Protein AF-A0A948JT65-F1 (afdb_monomer)

Nearest PDB structures (foldseek):
  2dzp-assembly2_B  TM=8.578E-01  e=2.424E-14  Pyrococcus furiosus
  2dzx-assembly2_B  TM=8.591E-01  e=2.741E-14  Pyrococcus furiosus
  1geq-assembly2_B  TM=8.529E-01  e=3.100E-14  Pyrococcus furiosus
  2dzw-assembly2_B  TM=8.634E-01  e=7.330E-14  Pyrococcus furiosus
  2e09-assembly2_B  TM=8.511E-01  e=9.968E-14  Pyrococcus furiosus

Solvent-accessible surface area (backbone atoms only — not comparable to full-atom values): 9269 Å² total; per-residue (Å²): 131,89,38,71,45,82,44,58,46,68,61,39,57,76,60,31,63,64,58,40,35,47,51,37,39,76,71,60,40,42,30,41,29,46,81,71,61,53,75,87,54,39,75,74,45,44,62,46,27,52,75,46,65,27,24,35,29,46,79,47,40,76,86,52,49,71,70,53,44,39,54,47,43,74,61,39,35,85,35,36,39,33,51,38,84,51,72,66,86,93,67,59,70,69,62,48,44,54,50,46,24,52,38,44,60,58,46,52,79,49,40,89,59,46,41,26,39,23,54,64,42,74,48,46,68,52,46,35,47,45,42,75,37,67,32,74,41,72,44,67,56,72,55,50,59,69,35,61,89,43,63,67,56,38,50,51,53,50,51,52,42,53,52,44,44,62,78,75,110

Radius of gyration: 16.58 Å; Cα contacts (8 Å, |Δi|>4): 252; chains: 1; bounding box: 40×29×36 Å

Secondary structure (DSSP, 8-state):
---EEEE-HHHHHHH-HHHHHHHHHHTT--EEEETT--HHHHHHHHHHHHHTT-EEEEEE-TTS-HHHHHHHHHH--S-EEEE--TTSTT--HHHHHHHHHHHHHHHHTT--S-EEEESS--SHHHHHHHHHTT-SEEE--HHHHHHTT-HHHHHHHHHHHHHHHHTT-

Structure (mmCIF, N/CA/C/O backbone):
data_AF-A0A948JT65-F1
#
_entry.id   AF-A0A948JT65-F1
#
loop_
_atom_site.group_PDB
_atom_site.id
_atom_site.type_symbol
_atom_site.label_atom_id
_atom_site.label_alt_id
_atom_site.label_comp_id
_atom_site.label_asym_id
_atom_site.label_entity_id
_atom_site.label_seq_id
_atom_site.pdbx_PDB_ins_code
_atom_site.Cartn_x
_atom_site.Cartn_y
_atom_site.Cartn_z
_atom_site.occupancy
_atom_site.B_iso_or_equiv
_atom_site.auth_seq_id
_atom_site.auth_comp_id
_atom_site.auth_asym_id
_atom_site.auth_atom_id
_atom_site.pdbx_PDB_model_num
ATOM 1 N N . ILE A 1 1 ? -0.430 -14.159 -8.088 1.00 89.56 1 ILE A N 1
ATOM 2 C CA . ILE A 1 1 ? 0.181 -12.980 -7.430 1.00 89.56 1 ILE A CA 1
ATOM 3 C C . ILE A 1 1 ? -0.866 -11.876 -7.445 1.00 89.56 1 ILE A C 1
ATOM 5 O O . ILE A 1 1 ? -1.385 -11.628 -8.529 1.00 89.56 1 ILE A O 1
ATOM 9 N N . PRO A 1 2 ? -1.235 -11.289 -6.295 1.00 94.44 2 PRO A N 1
ATOM 10 C CA . PRO A 1 2 ? -2.137 -10.140 -6.263 1.00 94.44 2 PRO A CA 1
ATOM 11 C C . PRO A 1 2 ? -1.541 -8.928 -6.993 1.00 94.44 2 PRO A C 1
ATOM 13 O O . PRO A 1 2 ? -0.343 -8.675 -6.879 1.00 94.44 2 PRO A O 1
ATOM 16 N N . ILE A 1 3 ? -2.365 -8.177 -7.721 1.00 97.12 3 ILE A N 1
ATOM 17 C CA . ILE A 1 3 ? -1.963 -6.971 -8.455 1.00 97.12 3 ILE A CA 1
ATOM 18 C C . ILE A 1 3 ? -2.602 -5.749 -7.794 1.00 97.12 3 ILE A C 1
ATOM 20 O O . ILE A 1 3 ? -3.827 -5.647 -7.720 1.00 97.12 3 ILE A O 1
ATOM 24 N N . GLY A 1 4 ? -1.772 -4.816 -7.331 1.00 97.38 4 GLY A N 1
ATOM 25 C CA . GLY A 1 4 ? -2.206 -3.528 -6.790 1.00 97.38 4 GLY A CA 1
ATOM 26 C C . GLY A 1 4 ? -1.849 -2.374 -7.724 1.00 97.38 4 GLY A C 1
ATOM 27 O O . GLY A 1 4 ? -0.795 -2.398 -8.360 1.00 97.38 4 GLY A O 1
ATOM 28 N N . LEU A 1 5 ? -2.707 -1.356 -7.794 1.00 97.69 5 LEU A N 1
ATOM 29 C CA . LEU A 1 5 ? -2.417 -0.102 -8.493 1.00 97.69 5 LEU A CA 1
ATOM 30 C C . LEU A 1 5 ? -2.125 1.022 -7.500 1.00 97.69 5 LEU A C 1
ATOM 32 O O . LEU A 1 5 ? -2.865 1.212 -6.540 1.00 97.69 5 LEU A O 1
ATOM 36 N N . LEU A 1 6 ? -1.084 1.802 -7.783 1.00 96.69 6 LEU A N 1
ATOM 37 C CA . LEU A 1 6 ? -0.822 3.095 -7.156 1.00 96.69 6 LEU A CA 1
ATOM 38 C C . LEU A 1 6 ? -1.088 4.184 -8.198 1.00 96.69 6 LEU A C 1
ATOM 40 O O . LEU A 1 6 ? -0.432 4.204 -9.239 1.00 96.69 6 LEU A O 1
ATOM 44 N N . ILE A 1 7 ? -2.060 5.060 -7.944 1.00 97.25 7 ILE A N 1
ATOM 45 C CA . ILE A 1 7 ? -2.532 6.050 -8.923 1.00 97.25 7 ILE A CA 1
ATOM 46 C C . ILE A 1 7 ? -2.901 7.383 -8.259 1.00 97.25 7 ILE A C 1
ATOM 48 O O . ILE A 1 7 ? -3.081 7.452 -7.046 1.00 97.25 7 ILE A O 1
ATOM 52 N N . TYR A 1 8 ? -3.020 8.442 -9.059 1.00 97.12 8 TYR A N 1
ATOM 53 C CA . TYR A 1 8 ? -3.562 9.737 -8.643 1.00 97.12 8 TYR A CA 1
ATOM 54 C C . TYR A 1 8 ? -5.071 9.834 -8.904 1.00 97.12 8 TYR A C 1
ATOM 56 O O . TYR A 1 8 ? -5.597 9.252 -9.860 1.00 97.12 8 TYR A O 1
ATOM 64 N N . PHE A 1 9 ? -5.776 10.587 -8.062 1.00 96.56 9 PHE A N 1
ATOM 65 C CA . PHE A 1 9 ? -7.233 10.656 -8.056 1.00 96.56 9 PHE A CA 1
ATOM 66 C C . PHE A 1 9 ? -7.795 11.298 -9.325 1.00 96.56 9 PHE A C 1
ATOM 68 O O . PHE A 1 9 ? -8.845 10.887 -9.818 1.00 96.56 9 PHE A O 1
ATOM 75 N N . ASN A 1 10 ? -7.074 12.257 -9.909 1.00 96.06 10 ASN A N 1
ATOM 76 C CA . ASN A 1 10 ? -7.472 12.913 -11.154 1.00 96.06 10 ASN A CA 1
ATOM 77 C C . ASN A 1 10 ? -7.716 11.918 -12.308 1.00 96.06 10 ASN A C 1
ATOM 79 O O . ASN A 1 10 ? -8.676 12.084 -13.058 1.00 96.06 10 ASN A O 1
ATOM 83 N N . LEU A 1 11 ? -6.908 10.858 -12.421 1.00 96.81 11 LEU A N 1
ATOM 84 C CA . LEU A 1 11 ? -7.063 9.818 -13.443 1.00 96.81 11 LEU A CA 1
ATOM 85 C C . LEU A 1 11 ? -8.312 8.966 -13.196 1.00 96.81 11 LEU A C 1
ATOM 87 O O . LEU A 1 11 ? -9.023 8.611 -14.138 1.00 96.81 11 LEU A O 1
ATOM 91 N N . VAL A 1 12 ? -8.614 8.686 -11.927 1.00 97.25 12 VAL A N 1
ATOM 92 C CA . VAL A 1 12 ? -9.837 7.980 -11.522 1.00 97.25 12 VAL A CA 1
ATOM 93 C C . VAL A 1 12 ? -11.071 8.823 -11.852 1.00 97.25 12 VAL A C 1
ATOM 95 O O . VAL A 1 12 ? -12.027 8.316 -12.438 1.00 97.25 12 VAL A O 1
ATOM 98 N N . LEU A 1 13 ? -11.036 10.124 -11.548 1.00 95.69 13 LEU A N 1
ATOM 99 C CA . LEU A 1 13 ? -12.120 11.059 -11.857 1.00 95.69 13 LEU A CA 1
ATOM 100 C C . LEU A 1 13 ? -12.341 11.216 -13.362 1.00 95.69 13 LEU A C 1
ATOM 102 O O . LEU A 1 13 ? -13.476 11.120 -13.820 1.00 95.69 13 LEU A O 1
ATOM 106 N N . GLN A 1 14 ? -11.270 11.396 -14.140 1.00 97.38 14 GLN A N 1
ATOM 107 C CA . GLN A 1 14 ? -11.351 11.529 -15.596 1.00 97.38 14 GLN A CA 1
ATOM 108 C C . GLN A 1 14 ? -11.962 10.283 -16.251 1.00 97.38 14 GLN A C 1
ATOM 110 O O . GLN A 1 14 ? -12.674 10.387 -17.250 1.00 97.38 14 GLN A O 1
ATOM 115 N N . ARG A 1 15 ? -11.701 9.095 -15.691 1.00 96.50 15 ARG A N 1
ATOM 116 C CA . ARG A 1 15 ? -12.297 7.839 -16.159 1.00 96.50 15 ARG A CA 1
ATOM 117 C C . ARG A 1 15 ? -13.740 7.644 -15.676 1.00 96.50 15 ARG A C 1
ATOM 119 O O . ARG A 1 15 ? -14.512 6.953 -16.344 1.00 96.50 15 ARG A O 1
ATOM 126 N N . GLY A 1 16 ? -14.090 8.264 -14.551 1.00 97.81 16 GLY A N 1
ATOM 127 C CA . GLY A 1 16 ? -15.316 8.054 -13.789 1.00 97.81 16 GLY A CA 1
ATOM 128 C C . GLY A 1 16 ? -15.154 6.908 -12.786 1.00 97.81 16 GLY A C 1
ATOM 129 O O . GLY A 1 16 ? -14.776 5.804 -13.172 1.00 97.81 16 GLY A O 1
ATOM 130 N N . ILE A 1 17 ? -15.482 7.154 -11.511 1.00 97.69 17 ILE A N 1
ATOM 131 C CA . ILE A 1 17 ? -15.176 6.253 -10.380 1.00 97.69 17 ILE A CA 1
ATOM 132 C C . ILE A 1 17 ? -15.718 4.828 -10.603 1.00 97.69 17 ILE A C 1
ATOM 134 O O . ILE A 1 17 ? -14.954 3.870 -10.532 1.00 97.69 17 ILE A O 1
ATOM 138 N N . ASP A 1 18 ? -17.010 4.661 -10.922 1.00 98.38 18 ASP A N 1
ATOM 139 C CA . ASP A 1 18 ? -17.605 3.325 -11.136 1.00 98.38 18 ASP A CA 1
ATOM 140 C C . ASP A 1 18 ? -16.960 2.603 -12.329 1.00 98.38 18 ASP A C 1
ATOM 142 O O . ASP A 1 18 ? -16.518 1.459 -12.208 1.00 98.38 18 ASP A O 1
ATOM 146 N N . LYS A 1 19 ? -16.812 3.304 -13.461 1.0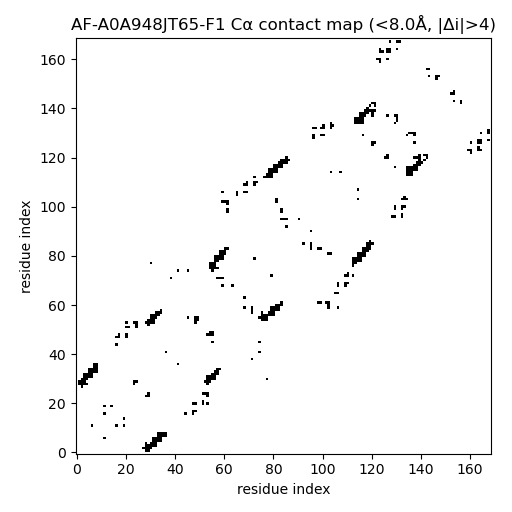0 98.56 19 LYS A N 1
ATOM 147 C CA . LYS A 1 19 ? -16.187 2.747 -14.666 1.00 98.56 19 LYS A CA 1
ATOM 148 C C . LYS A 1 19 ? -14.745 2.310 -14.403 1.00 98.56 19 LYS A C 1
ATOM 150 O O . LYS A 1 19 ? -14.375 1.218 -14.816 1.00 98.56 19 LYS A O 1
ATOM 155 N N . PHE A 1 20 ? -13.963 3.129 -13.703 1.00 98.56 20 PHE A N 1
ATOM 156 C CA . PHE A 1 20 ? -12.585 2.818 -13.339 1.00 98.56 20 PHE A CA 1
ATOM 157 C C . PHE A 1 20 ? -12.489 1.520 -12.528 1.00 98.56 20 PHE A C 1
ATOM 159 O O . PHE A 1 20 ? -11.723 0.629 -12.891 1.00 98.56 20 PHE A O 1
ATOM 166 N N . TYR A 1 21 ? -13.280 1.379 -11.460 1.00 98.56 21 TYR A N 1
ATOM 167 C CA . TYR A 1 21 ? -13.213 0.187 -10.610 1.00 98.56 21 TYR A CA 1
ATOM 168 C C . TYR A 1 21 ? -13.762 -1.070 -11.290 1.00 98.56 21 TYR A C 1
ATOM 170 O O . TYR A 1 21 ? -13.217 -2.153 -11.075 1.00 98.56 21 TYR A O 1
ATOM 178 N N . ARG A 1 22 ? -14.773 -0.936 -12.159 1.00 98.69 22 ARG A N 1
ATOM 179 C CA . ARG A 1 22 ? -15.233 -2.042 -13.006 1.00 98.69 22 ARG A CA 1
ATOM 180 C C . ARG A 1 22 ? -14.115 -2.540 -13.924 1.00 98.69 22 ARG A C 1
ATOM 182 O O . ARG A 1 22 ? -13.833 -3.732 -13.950 1.00 98.69 22 ARG A O 1
ATOM 189 N N . GLU A 1 23 ? -13.445 -1.628 -14.626 1.00 98.50 23 GLU A N 1
ATOM 190 C CA . GLU A 1 23 ? -12.337 -1.968 -15.529 1.00 98.50 23 GLU A CA 1
ATOM 191 C C . GLU A 1 23 ? -11.137 -2.553 -14.769 1.00 98.50 23 GLU A C 1
ATOM 193 O O . GLU A 1 23 ? -10.511 -3.499 -15.241 1.00 98.50 23 GLU A O 1
ATOM 198 N N . CYS A 1 24 ? -10.847 -2.058 -13.560 1.00 98.50 24 CYS A N 1
ATOM 199 C CA . CYS A 1 24 ? -9.843 -2.661 -12.680 1.00 98.50 24 CYS A CA 1
ATOM 200 C C . CYS A 1 24 ? -10.175 -4.129 -12.384 1.00 98.50 24 CYS A C 1
ATOM 202 O O . CYS A 1 24 ? -9.302 -4.993 -12.479 1.00 98.50 24 CYS A O 1
ATOM 204 N N . LYS A 1 25 ? -11.440 -4.422 -12.060 1.00 98.19 25 LYS A N 1
ATOM 205 C CA . LYS A 1 25 ? -11.887 -5.787 -11.783 1.00 98.19 25 LYS A CA 1
ATOM 206 C C . LYS A 1 25 ? -11.777 -6.687 -13.012 1.00 98.19 25 LYS A C 1
ATOM 208 O O . LYS A 1 25 ? -11.267 -7.799 -12.894 1.00 98.19 25 LYS A O 1
ATOM 213 N N . GLU A 1 26 ? -12.211 -6.204 -14.173 1.00 98.31 26 GLU A N 1
ATOM 214 C CA . GLU A 1 26 ? -12.099 -6.912 -15.457 1.00 98.31 26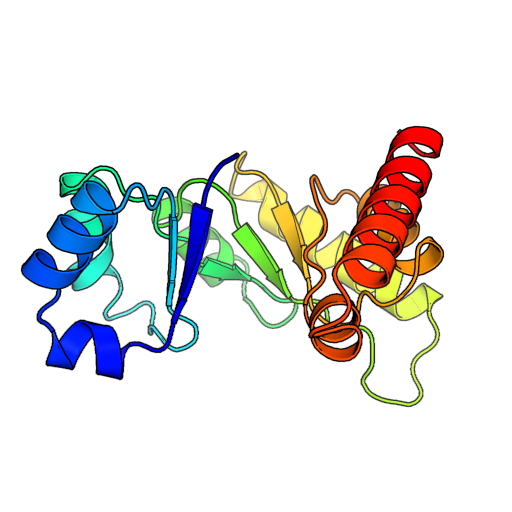 GLU A CA 1
ATOM 215 C C . GLU A 1 26 ? -10.634 -7.212 -15.822 1.00 98.31 26 GLU A C 1
ATOM 217 O O . GLU A 1 26 ? -10.337 -8.280 -16.353 1.00 98.31 26 GLU A O 1
ATOM 222 N N . ALA A 1 27 ? -9.706 -6.315 -15.473 1.00 98.06 27 ALA A N 1
ATOM 223 C CA . ALA A 1 27 ? -8.268 -6.484 -15.684 1.00 98.06 27 ALA A CA 1
ATOM 224 C C . ALA A 1 27 ? -7.564 -7.366 -14.630 1.00 98.06 27 ALA A C 1
ATOM 226 O O . ALA A 1 27 ? -6.364 -7.614 -14.748 1.00 98.06 27 ALA A O 1
ATOM 227 N N . GLY A 1 28 ? -8.272 -7.838 -13.598 1.00 97.94 28 GLY A N 1
ATOM 228 C CA . GLY A 1 28 ? -7.706 -8.686 -12.543 1.00 97.94 28 GLY A CA 1
ATOM 229 C C . GLY A 1 28 ? -6.954 -7.937 -11.436 1.00 97.94 28 GLY A C 1
ATOM 230 O O . GLY A 1 28 ? -6.200 -8.562 -10.691 1.00 97.94 28 GLY A O 1
ATOM 231 N N . VAL A 1 29 ? -7.153 -6.623 -11.298 1.00 98.44 29 VAL A N 1
ATOM 232 C CA . VAL A 1 29 ? -6.620 -5.836 -10.174 1.00 98.44 29 VAL A CA 1
ATOM 233 C C . VAL A 1 29 ? -7.302 -6.267 -8.873 1.00 98.44 29 VAL A C 1
ATOM 235 O O . VAL A 1 29 ? -8.504 -6.527 -8.838 1.00 98.44 29 VAL A O 1
ATOM 238 N N . ASN A 1 30 ? -6.534 -6.336 -7.787 1.00 98.50 30 ASN A N 1
ATOM 239 C CA . ASN A 1 30 ? -7.009 -6.718 -6.458 1.00 98.50 30 ASN A CA 1
ATOM 240 C C . ASN A 1 30 ? -7.160 -5.519 -5.523 1.00 98.50 30 ASN A C 1
ATOM 242 O O . ASN A 1 30 ? -8.070 -5.506 -4.697 1.00 98.50 30 ASN A O 1
ATOM 246 N N . SER A 1 31 ? -6.284 -4.521 -5.642 1.00 98.50 31 SER A N 1
ATOM 247 C CA . SER A 1 31 ? -6.285 -3.351 -4.768 1.00 98.50 31 SER A CA 1
ATOM 248 C C . SER A 1 31 ? -5.910 -2.068 -5.498 1.00 98.50 31 SER A C 1
ATOM 250 O O . SER A 1 31 ? -5.226 -2.086 -6.523 1.00 98.50 31 SER A O 1
ATOM 252 N N . VAL A 1 32 ? -6.361 -0.936 -4.961 1.00 98.56 32 VAL A N 1
ATOM 253 C CA . VAL A 1 32 ? -6.012 0.393 -5.470 1.00 98.56 32 VAL A CA 1
ATOM 254 C C . VAL A 1 32 ? -5.663 1.304 -4.299 1.00 98.56 32 VAL A C 1
ATOM 256 O O . VAL A 1 32 ? -6.487 1.512 -3.409 1.00 98.56 32 VAL A O 1
ATOM 259 N N . LEU A 1 33 ? -4.463 1.880 -4.342 1.00 97.88 33 LEU A N 1
ATOM 260 C CA . LEU A 1 33 ? -4.044 3.016 -3.532 1.00 97.88 33 LEU A CA 1
ATOM 261 C C . LEU A 1 33 ? -4.155 4.274 -4.390 1.00 97.88 33 LEU A C 1
ATOM 263 O O . LEU A 1 33 ? -3.485 4.393 -5.419 1.00 97.88 33 LEU A O 1
ATOM 267 N N . ILE A 1 34 ? -4.967 5.230 -3.944 1.00 97.38 34 ILE A N 1
ATOM 268 C CA . ILE A 1 34 ? -5.021 6.564 -4.544 1.00 97.38 34 ILE A CA 1
ATOM 269 C C . ILE A 1 34 ? -4.180 7.506 -3.678 1.00 97.38 34 ILE A C 1
ATOM 271 O O . ILE A 1 34 ? -4.553 7.794 -2.543 1.00 97.38 34 ILE A O 1
ATOM 275 N N . ALA A 1 35 ? -3.025 7.935 -4.191 1.00 92.56 35 ALA A N 1
ATOM 276 C CA . ALA A 1 35 ? -1.970 8.577 -3.396 1.00 92.56 35 ALA A CA 1
ATOM 277 C C . ALA A 1 35 ? -2.405 9.904 -2.756 1.00 92.56 35 ALA A C 1
ATOM 279 O O . ALA A 1 35 ? -1.953 10.256 -1.669 1.00 92.56 35 ALA A O 1
ATOM 280 N N . ASP A 1 36 ? -3.285 10.625 -3.439 1.00 93.94 36 ASP A N 1
ATOM 281 C CA . ASP A 1 36 ? -3.726 11.979 -3.129 1.00 93.94 36 ASP A CA 1
ATOM 282 C C . ASP A 1 36 ? -5.223 12.057 -2.787 1.00 93.94 36 ASP A C 1
ATOM 284 O O . ASP A 1 36 ? -5.778 13.152 -2.794 1.00 93.94 36 ASP A O 1
ATOM 288 N N . LEU A 1 37 ? -5.889 10.932 -2.474 1.00 93.25 37 LEU A N 1
ATOM 289 C CA . LEU A 1 37 ? -7.311 10.919 -2.104 1.00 93.25 37 LEU A CA 1
ATOM 290 C C . LEU A 1 37 ? -7.526 11.484 -0.686 1.00 93.25 37 LEU A C 1
ATOM 292 O O . LEU A 1 37 ? -7.134 10.837 0.292 1.00 93.25 37 LEU A O 1
ATOM 296 N N . PRO A 1 38 ? -8.208 12.635 -0.530 1.00 89.69 38 PRO A N 1
ATOM 297 C CA . PRO A 1 38 ? -8.581 13.142 0.786 1.00 89.69 38 PRO A CA 1
ATOM 298 C C . PRO A 1 38 ? -9.622 12.225 1.441 1.00 89.69 38 PRO A C 1
ATOM 300 O O . PRO A 1 38 ? -10.488 11.663 0.761 1.00 89.69 38 PRO A O 1
ATOM 303 N N . LEU A 1 39 ? -9.580 12.083 2.771 1.00 88.44 39 LEU A N 1
ATOM 304 C CA . LEU A 1 39 ? -10.504 11.192 3.493 1.00 88.44 39 LEU A CA 1
ATOM 305 C C . LEU A 1 39 ? -11.963 11.655 3.360 1.00 88.44 39 LEU A C 1
ATOM 307 O O . LEU A 1 39 ? -12.882 10.841 3.375 1.00 88.44 39 LEU A O 1
ATOM 311 N N . GLU A 1 40 ? -12.179 12.951 3.160 1.00 89.12 40 GLU A N 1
ATOM 312 C CA . GLU A 1 40 ? -13.481 13.575 2.945 1.00 89.12 40 GLU A CA 1
ATOM 313 C C . GLU A 1 40 ? -14.159 13.058 1.669 1.00 89.12 40 GLU A C 1
ATOM 315 O O . GLU A 1 40 ? -15.383 12.903 1.646 1.00 89.12 40 GLU A O 1
ATOM 320 N N . HIS A 1 41 ? -13.364 12.744 0.640 1.00 89.69 41 HIS A N 1
ATOM 321 C CA . HIS A 1 41 ? -13.818 12.168 -0.629 1.00 89.69 41 HIS A CA 1
ATOM 322 C C . HIS A 1 41 ? -13.770 10.636 -0.640 1.00 89.69 41 HIS A C 1
ATOM 324 O O . HIS A 1 41 ? -14.390 10.002 -1.495 1.00 89.69 41 HIS A O 1
ATOM 330 N N . ALA A 1 42 ? -13.108 10.004 0.335 1.00 92.69 42 ALA A N 1
ATOM 331 C CA . ALA A 1 42 ? -13.046 8.546 0.427 1.00 92.69 42 ALA A CA 1
ATOM 332 C C . ALA A 1 42 ? -14.436 7.901 0.535 1.00 92.69 42 ALA A C 1
ATOM 334 O O . ALA A 1 42 ? -14.651 6.822 -0.013 1.00 92.69 42 ALA A O 1
ATOM 335 N N . LYS A 1 43 ? -15.412 8.582 1.150 1.00 92.38 43 LYS A N 1
ATOM 336 C CA . LYS A 1 43 ? -16.811 8.121 1.237 1.00 92.38 43 LYS A CA 1
ATOM 337 C C . LYS A 1 43 ? -17.494 7.931 -0.126 1.00 92.38 43 LYS A C 1
ATOM 339 O O . LYS A 1 43 ? -18.435 7.152 -0.221 1.00 92.3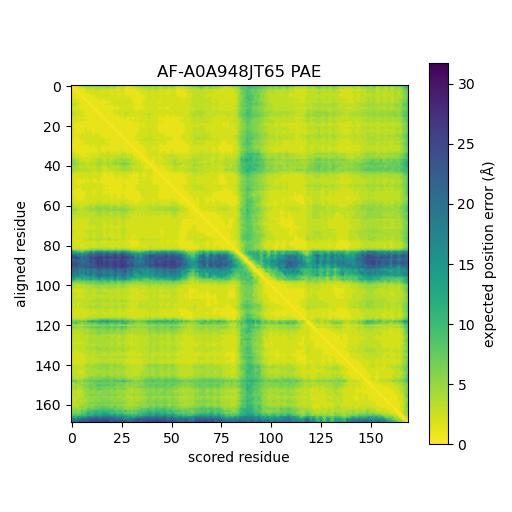8 43 LYS A O 1
ATOM 344 N N . GLU A 1 44 ? -17.031 8.624 -1.166 1.00 93.62 44 GLU A N 1
ATOM 345 C CA . GLU A 1 44 ? -17.559 8.518 -2.534 1.00 93.62 44 GLU A CA 1
ATOM 346 C C . GLU A 1 44 ? -16.875 7.386 -3.317 1.00 93.62 44 GLU A C 1
ATOM 348 O O . GLU A 1 44 ? -17.461 6.790 -4.219 1.00 93.62 44 GLU A O 1
ATOM 353 N N . VAL A 1 45 ? -15.633 7.065 -2.949 1.00 96.75 45 VAL A N 1
ATOM 354 C CA . VAL A 1 45 ? -14.758 6.124 -3.660 1.00 96.75 45 VAL A CA 1
ATOM 355 C C . VAL A 1 45 ? -14.839 4.714 -3.070 1.00 96.75 45 VAL A C 1
ATOM 357 O O . VAL A 1 45 ? -15.036 3.739 -3.795 1.00 96.75 45 VAL A O 1
ATOM 360 N N . VAL A 1 46 ? -14.719 4.591 -1.746 1.00 97.88 46 VAL A N 1
ATOM 361 C CA . VAL A 1 46 ? -14.596 3.315 -1.022 1.00 97.88 46 VAL A CA 1
ATOM 362 C C . VAL A 1 46 ? -15.786 2.376 -1.253 1.00 97.88 46 VAL A C 1
ATOM 364 O O . VAL A 1 46 ? -15.544 1.202 -1.545 1.00 97.88 46 VAL A O 1
ATOM 367 N N . PRO A 1 47 ? -17.058 2.825 -1.190 1.00 98.12 47 PRO A N 1
ATOM 368 C CA . PRO A 1 47 ? -18.189 1.938 -1.462 1.00 98.12 47 PRO A CA 1
ATOM 369 C C . PRO A 1 47 ? -18.171 1.380 -2.887 1.00 98.12 47 PRO A C 1
ATOM 371 O O . PRO A 1 47 ? -18.536 0.227 -3.101 1.00 98.12 47 PRO A O 1
ATOM 374 N N . ILE A 1 48 ? -17.711 2.174 -3.858 1.00 98.38 48 ILE A N 1
ATOM 375 C CA . ILE A 1 48 ? -17.635 1.772 -5.265 1.00 98.38 48 ILE A CA 1
ATOM 376 C C . ILE A 1 48 ? -16.482 0.792 -5.497 1.00 98.38 48 ILE A C 1
ATOM 378 O O . ILE A 1 48 ? -16.667 -0.206 -6.192 1.00 98.38 48 ILE A O 1
ATOM 382 N N . ALA A 1 49 ? -15.328 1.015 -4.862 1.00 98.31 49 ALA A N 1
ATOM 383 C CA . ALA A 1 49 ? -14.225 0.056 -4.864 1.00 98.31 49 ALA A CA 1
ATOM 384 C C . ALA A 1 49 ? -14.681 -1.309 -4.319 1.00 98.31 49 ALA A C 1
ATOM 386 O O . ALA A 1 49 ? -14.552 -2.331 -4.998 1.00 98.31 49 ALA A O 1
ATOM 387 N N . LYS A 1 50 ? -15.324 -1.311 -3.141 1.00 98.00 50 LYS A N 1
ATOM 388 C CA . LYS A 1 50 ? -15.840 -2.526 -2.491 1.00 98.00 50 LYS A CA 1
ATOM 389 C C . LYS A 1 50 ? -16.941 -3.208 -3.308 1.00 98.00 50 LYS A C 1
ATOM 391 O O . LYS A 1 50 ? -16.915 -4.428 -3.442 1.00 98.00 50 LYS A O 1
ATOM 396 N N . LYS A 1 51 ? -17.855 -2.444 -3.922 1.00 98.31 51 LYS A N 1
ATOM 397 C CA . LYS A 1 51 ? -18.889 -2.954 -4.848 1.00 98.31 51 LYS A CA 1
ATOM 398 C C . LYS A 1 51 ? -18.287 -3.791 -5.981 1.00 98.31 51 LYS A C 1
ATOM 400 O O . LYS A 1 51 ? -18.868 -4.803 -6.357 1.00 98.31 51 LYS A O 1
ATOM 405 N N . HIS A 1 52 ? -17.133 -3.385 -6.509 1.00 98.50 52 HIS A N 1
ATOM 406 C CA . HIS A 1 52 ? -16.431 -4.096 -7.585 1.00 98.50 52 HIS A CA 1
ATOM 407 C C . HIS A 1 52 ? -15.420 -5.136 -7.078 1.00 98.50 52 HIS A C 1
ATOM 409 O O . HIS A 1 52 ? -14.713 -5.756 -7.872 1.00 98.50 52 HIS A O 1
ATOM 415 N N . GLY A 1 53 ? -15.356 -5.368 -5.763 1.00 97.94 53 GLY A N 1
ATOM 416 C CA . GLY A 1 53 ? -14.433 -6.322 -5.152 1.00 97.94 53 GLY A CA 1
ATOM 417 C C . GLY A 1 53 ? -12.967 -5.906 -5.272 1.00 97.94 53 GLY A C 1
ATOM 418 O O . GLY A 1 53 ? -12.109 -6.771 -5.449 1.00 97.94 53 GLY A O 1
ATOM 419 N N . ILE A 1 54 ? -12.701 -4.597 -5.230 1.00 98.69 54 ILE A N 1
ATOM 420 C CA . ILE A 1 54 ? -11.364 -4.002 -5.227 1.00 98.69 54 ILE A CA 1
ATOM 421 C C . ILE A 1 54 ? -11.079 -3.455 -3.831 1.00 98.69 54 ILE A C 1
ATOM 423 O O . ILE A 1 54 ? -11.842 -2.637 -3.318 1.00 98.69 54 ILE A O 1
ATOM 427 N N . ALA A 1 55 ? -9.969 -3.883 -3.232 1.00 98.56 55 ALA A N 1
ATOM 428 C CA . ALA A 1 55 ? -9.550 -3.441 -1.910 1.00 98.56 55 ALA A CA 1
ATOM 429 C C . ALA A 1 55 ? -9.008 -1.996 -1.959 1.00 98.56 55 ALA A C 1
ATOM 431 O O . ALA A 1 55 ? -7.994 -1.750 -2.626 1.00 98.56 55 ALA A O 1
ATOM 432 N N . PRO A 1 56 ? -9.651 -1.018 -1.294 1.00 98.12 56 PRO A N 1
ATOM 433 C CA . PRO A 1 56 ? -9.099 0.326 -1.175 1.00 98.12 56 PRO A CA 1
ATOM 434 C C . PRO A 1 56 ? -7.943 0.337 -0.168 1.00 98.12 56 PRO A C 1
ATOM 436 O O . PRO A 1 56 ? -8.119 -0.002 0.999 1.00 98.12 56 PRO A O 1
ATOM 439 N N . VAL A 1 57 ? -6.764 0.761 -0.610 1.00 98.12 57 VAL A N 1
ATOM 440 C CA . VAL A 1 57 ? -5.560 0.854 0.223 1.00 98.12 57 VAL A CA 1
ATOM 441 C C . VAL A 1 57 ? -5.291 2.319 0.540 1.00 98.12 57 VAL A C 1
ATOM 443 O O . VAL A 1 57 ? -5.367 3.179 -0.337 1.00 98.12 57 VAL A O 1
ATOM 446 N N . PHE A 1 58 ? -4.938 2.602 1.790 1.00 97.06 58 PHE A N 1
ATOM 447 C CA . PHE A 1 58 ? -4.602 3.946 2.256 1.00 97.06 58 PHE A CA 1
ATOM 448 C C . PHE A 1 58 ? -3.224 3.985 2.907 1.00 97.06 58 PHE A C 1
ATOM 450 O O 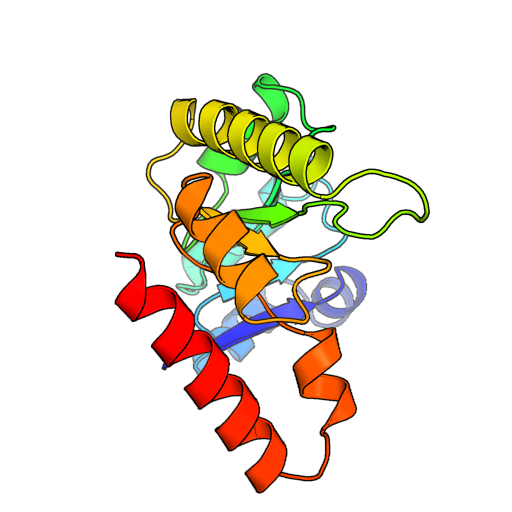. PHE A 1 58 ? -2.662 2.959 3.301 1.00 97.06 58 PHE A O 1
ATOM 457 N N . ILE A 1 59 ? -2.705 5.205 3.023 1.00 94.88 59 ILE A N 1
ATOM 458 C CA . ILE A 1 59 ? -1.416 5.496 3.636 1.00 94.88 59 ILE A CA 1
ATOM 459 C C . ILE A 1 59 ? -1.608 5.939 5.086 1.00 94.88 59 ILE A C 1
ATOM 461 O O . ILE A 1 59 ? -2.420 6.821 5.364 1.00 94.88 59 ILE A O 1
ATOM 465 N N . VAL A 1 60 ? -0.796 5.388 5.984 1.00 94.19 60 VAL A N 1
ATOM 466 C CA . VAL A 1 60 ? -0.549 5.932 7.324 1.00 94.19 60 VAL A CA 1
ATOM 467 C C . VAL A 1 60 ? 0.925 6.309 7.459 1.00 94.19 60 VAL A C 1
ATOM 469 O O . VAL A 1 60 ? 1.795 5.699 6.840 1.00 94.19 60 VAL A O 1
ATOM 472 N N . SER A 1 61 ? 1.210 7.327 8.262 1.00 91.25 61 SER A N 1
ATOM 473 C CA . SER A 1 61 ? 2.572 7.789 8.563 1.00 91.25 61 SER A CA 1
ATOM 474 C C . SER A 1 61 ? 2.657 8.267 10.007 1.00 91.25 61 SER A C 1
ATOM 476 O O . SER A 1 61 ? 1.634 8.368 10.693 1.00 91.25 61 SER A O 1
ATOM 478 N N . GLU A 1 62 ? 3.853 8.630 10.467 1.00 88.19 62 GLU A N 1
ATOM 479 C CA . GLU A 1 62 ? 4.057 9.156 11.816 1.00 88.19 62 GLU A CA 1
ATOM 480 C C . GLU A 1 62 ? 3.266 10.448 12.086 1.00 88.19 62 GLU A C 1
ATOM 482 O O . GLU A 1 62 ? 2.908 10.727 13.231 1.00 88.19 62 GLU A O 1
ATOM 487 N N . LEU A 1 63 ? 2.941 11.201 11.028 1.00 89.56 63 LEU A N 1
ATOM 488 C CA . LEU A 1 63 ? 2.166 12.444 11.087 1.00 89.56 63 LEU A CA 1
ATOM 489 C C . LEU A 1 63 ? 0.656 12.205 11.222 1.00 89.56 63 LEU A C 1
ATOM 491 O O . LEU A 1 63 ? -0.104 13.141 11.467 1.00 89.56 63 LEU A O 1
ATOM 495 N N . SER A 1 64 ? 0.193 10.969 11.040 1.00 92.19 64 SER A N 1
ATOM 496 C CA . SER A 1 64 ? -1.222 10.641 11.206 1.00 92.19 64 SER A CA 1
ATOM 497 C C . SER A 1 64 ? -1.579 10.640 12.693 1.00 92.19 64 SER A C 1
ATOM 499 O O . SER A 1 64 ? -0.914 9.975 13.485 1.00 92.19 64 SER A O 1
ATOM 501 N N . SER A 1 65 ? -2.629 11.364 13.091 1.00 95.06 65 SER A N 1
ATOM 502 C CA . SER A 1 65 ? -3.200 11.258 14.443 1.00 95.06 65 SER A CA 1
ATOM 503 C C . SER A 1 65 ? -3.856 9.887 14.653 1.00 95.06 65 SER A C 1
ATOM 505 O O . SER A 1 65 ? -4.215 9.223 13.681 1.00 95.06 65 SER A O 1
ATOM 507 N N . ASP A 1 66 ? -4.049 9.464 15.906 1.00 96.38 66 ASP A N 1
ATOM 508 C CA . ASP A 1 66 ? -4.727 8.189 16.210 1.00 96.38 66 ASP A CA 1
ATOM 509 C C . ASP A 1 66 ? -6.165 8.172 15.661 1.00 96.38 66 ASP A C 1
ATOM 511 O O . ASP A 1 66 ? -6.599 7.190 15.065 1.00 96.38 66 ASP A O 1
ATOM 515 N N . GLU A 1 67 ? -6.878 9.300 15.742 1.00 96.44 67 GLU A N 1
ATOM 516 C CA . GLU A 1 67 ? -8.197 9.462 15.118 1.00 96.44 67 GLU A CA 1
ATOM 517 C C . GLU A 1 67 ? -8.136 9.252 13.596 1.00 96.44 67 GLU A C 1
ATOM 519 O O . GLU A 1 67 ? -8.954 8.532 13.016 1.00 96.44 67 GLU A O 1
ATOM 524 N N . ARG A 1 68 ? -7.127 9.834 12.931 1.00 95.25 68 ARG A N 1
ATOM 525 C CA . ARG A 1 68 ? -6.926 9.654 11.491 1.00 95.25 68 ARG A CA 1
ATOM 526 C C . ARG A 1 68 ? -6.609 8.196 11.159 1.00 95.25 68 ARG A C 1
ATOM 528 O O . ARG A 1 68 ? -7.189 7.666 10.214 1.00 95.25 68 ARG A O 1
ATOM 535 N N . MET A 1 69 ? -5.745 7.538 11.935 1.00 96.69 69 MET A N 1
ATOM 536 C CA . MET A 1 69 ? -5.424 6.115 11.768 1.00 96.69 69 MET A CA 1
ATOM 537 C C . MET A 1 69 ? -6.662 5.230 11.951 1.00 96.69 69 MET A C 1
ATOM 539 O O . MET A 1 69 ? -6.874 4.313 11.158 1.00 96.69 69 MET A O 1
ATOM 543 N N . GLN A 1 70 ? -7.515 5.526 12.934 1.00 97.12 70 GLN A N 1
ATOM 544 C CA . GLN A 1 70 ? -8.769 4.807 13.152 1.00 97.12 70 GLN A CA 1
ATOM 545 C C . GLN A 1 70 ? -9.732 4.958 11.967 1.00 97.12 70 GLN A C 1
ATOM 547 O O . GLN A 1 70 ? -10.326 3.976 11.519 1.00 97.12 70 GLN A O 1
ATOM 552 N N . ASN A 1 71 ? -9.885 6.174 11.439 1.00 96.19 71 ASN A N 1
ATOM 553 C CA . ASN A 1 71 ? -10.752 6.430 10.288 1.00 96.19 71 ASN A CA 1
ATOM 554 C C . ASN A 1 71 ? -10.228 5.751 9.020 1.00 96.19 71 ASN A C 1
ATOM 556 O O . ASN A 1 71 ? -10.999 5.097 8.319 1.00 96.19 71 ASN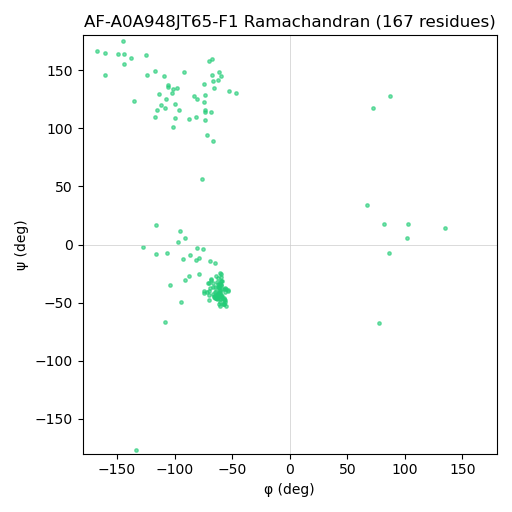 A O 1
ATOM 560 N N . ILE A 1 72 ? -8.920 5.840 8.764 1.00 96.62 72 ILE A N 1
ATOM 561 C CA . ILE A 1 72 ? -8.259 5.126 7.667 1.00 96.62 72 ILE A CA 1
ATOM 562 C C . ILE A 1 72 ? -8.506 3.619 7.791 1.00 96.62 72 ILE A C 1
ATOM 564 O O . ILE A 1 72 ? -8.985 2.999 6.848 1.00 96.62 72 ILE A O 1
ATOM 568 N N . SER A 1 73 ? -8.274 3.045 8.972 1.00 96.12 73 SER A N 1
ATOM 569 C CA . SER A 1 73 ? -8.428 1.607 9.225 1.00 96.12 73 SER A CA 1
ATOM 570 C C . SER A 1 73 ? -9.828 1.078 8.903 1.00 96.12 73 SER A C 1
ATOM 572 O O . SER A 1 73 ? -9.954 -0.002 8.339 1.00 96.12 73 SER A O 1
ATOM 574 N N . LYS A 1 74 ? -10.885 1.848 9.197 1.00 95.75 74 LYS A N 1
ATOM 575 C CA . LYS A 1 74 ? -12.280 1.476 8.881 1.00 95.75 74 LYS A CA 1
ATOM 576 C C . LYS A 1 74 ? -12.585 1.470 7.379 1.00 95.75 74 LYS A C 1
ATOM 578 O O . LYS A 1 74 ? -13.490 0.765 6.930 1.00 95.75 74 LYS A O 1
ATOM 583 N N . MET A 1 75 ? -11.893 2.310 6.613 1.00 96.12 75 MET A N 1
ATOM 584 C CA . MET A 1 75 ? -12.133 2.482 5.178 1.00 96.12 75 MET A CA 1
ATOM 585 C C . MET A 1 75 ? -11.279 1.547 4.326 1.00 96.12 75 MET A C 1
ATOM 587 O O . MET A 1 75 ? -11.732 1.140 3.254 1.00 96.12 75 MET A O 1
ATOM 591 N N . SER A 1 76 ? -10.088 1.207 4.811 1.00 97.00 76 SER A N 1
ATOM 592 C CA . SER A 1 76 ? -9.123 0.357 4.125 1.00 97.00 76 SER A CA 1
ATOM 593 C C . SER A 1 76 ? -9.546 -1.106 4.040 1.00 97.00 76 SER A C 1
ATOM 595 O O . SER A 1 76 ? -10.354 -1.595 4.829 1.00 97.00 76 SER A O 1
ATOM 597 N N . ASP A 1 77 ? -8.961 -1.805 3.075 1.00 97.56 77 ASP A N 1
ATOM 598 C CA . ASP A 1 77 ? -9.013 -3.256 2.927 1.00 97.56 77 ASP A CA 1
ATOM 599 C C . ASP A 1 77 ? -7.713 -3.754 2.267 1.00 97.56 77 ASP A C 1
ATOM 601 O O . ASP A 1 77 ? -6.960 -2.980 1.670 1.00 97.56 77 ASP A O 1
ATOM 605 N N . GLY A 1 78 ? -7.439 -5.052 2.350 1.00 96.94 78 GLY A N 1
ATOM 606 C CA . GLY A 1 78 ? -6.233 -5.678 1.809 1.00 96.94 78 GLY A CA 1
ATOM 607 C C . GLY A 1 78 ? -4.993 -5.452 2.675 1.00 96.94 78 GLY A C 1
ATOM 608 O O . GLY A 1 78 ? -4.480 -6.407 3.246 1.00 96.94 78 GLY A O 1
ATOM 609 N N . TYR A 1 79 ? -4.501 -4.214 2.766 1.00 97.88 79 TYR A N 1
ATOM 610 C CA . TYR A 1 79 ? -3.379 -3.822 3.631 1.00 97.88 79 TYR A CA 1
ATOM 611 C C . TYR A 1 79 ? -3.373 -2.303 3.870 1.00 97.88 79 TYR A C 1
ATOM 613 O O . TYR A 1 79 ? -4.014 -1.544 3.139 1.00 97.88 79 TYR A O 1
ATOM 621 N N . LEU A 1 80 ? -2.623 -1.838 4.869 1.00 97.50 80 LEU A N 1
ATOM 622 C CA . LEU A 1 80 ? -2.253 -0.427 4.999 1.00 97.50 80 LEU A CA 1
ATOM 623 C C . LEU A 1 80 ? -0.825 -0.209 4.520 1.00 97.50 80 LEU A C 1
ATOM 625 O O . LEU A 1 80 ? 0.092 -0.938 4.899 1.00 97.50 80 LEU A O 1
ATOM 629 N N . TYR A 1 81 ? -0.633 0.835 3.719 1.00 96.25 81 TYR A N 1
ATOM 630 C CA . TYR A 1 81 ? 0.696 1.305 3.362 1.00 96.25 81 TYR A CA 1
ATOM 631 C C . TYR A 1 81 ? 1.207 2.186 4.505 1.00 96.25 81 TYR A C 1
ATOM 633 O O . TYR A 1 81 ? 0.757 3.316 4.684 1.00 96.25 81 TYR A O 1
ATOM 641 N N . VAL A 1 82 ? 2.193 1.704 5.253 1.00 94.88 82 VAL A N 1
ATOM 642 C CA . VAL A 1 82 ? 2.912 2.507 6.246 1.00 94.88 82 VAL A CA 1
ATOM 643 C C . VAL A 1 82 ? 4.068 3.216 5.545 1.00 94.88 82 VAL A C 1
ATOM 645 O O . VAL A 1 82 ? 5.036 2.584 5.123 1.00 94.88 82 VAL A O 1
ATOM 648 N N . VAL A 1 83 ? 3.965 4.531 5.365 1.00 88.56 83 VAL A N 1
ATOM 649 C CA . VAL A 1 83 ? 5.075 5.330 4.835 1.00 88.56 83 VAL A CA 1
ATOM 650 C C . VAL A 1 83 ? 6.039 5.617 5.971 1.00 88.56 83 VAL A C 1
ATOM 652 O O . VAL A 1 83 ? 5.649 6.169 6.997 1.00 88.56 83 VAL A O 1
ATOM 655 N N . SER A 1 84 ? 7.301 5.264 5.756 1.00 72.62 84 SER A N 1
ATOM 656 C CA . SER A 1 84 ? 8.400 5.661 6.621 1.00 72.62 84 SER A CA 1
ATOM 657 C C . SER A 1 84 ? 9.327 6.597 5.869 1.00 72.62 84 SER A C 1
ATOM 659 O O . SER A 1 84 ? 9.786 6.257 4.785 1.00 72.62 84 SER A O 1
ATOM 661 N N . TYR A 1 85 ? 9.672 7.751 6.437 1.00 66.31 85 TYR A N 1
ATOM 662 C CA . TYR A 1 85 ? 10.712 8.619 5.877 1.00 66.31 85 TYR A CA 1
ATOM 663 C C . TYR A 1 85 ? 12.117 8.071 6.172 1.00 66.31 85 TYR A C 1
ATOM 665 O O . TYR A 1 85 ? 12.968 8.756 6.739 1.00 66.31 85 TYR A O 1
ATOM 673 N N . LEU A 1 86 ? 12.379 6.828 5.767 1.00 56.25 86 LEU A N 1
ATOM 674 C CA . LEU A 1 86 ? 13.727 6.287 5.648 1.00 56.25 86 LEU A CA 1
ATOM 675 C C . LEU A 1 86 ? 14.437 7.049 4.518 1.00 56.25 86 LEU A C 1
ATOM 677 O O . LEU A 1 86 ? 14.343 6.669 3.354 1.00 56.25 86 LEU A O 1
ATOM 681 N N . GLY A 1 87 ? 15.097 8.168 4.824 1.00 46.59 87 GLY A N 1
ATOM 682 C CA . GLY A 1 87 ? 15.946 8.849 3.837 1.00 46.59 87 GLY A CA 1
ATOM 683 C C . GLY A 1 87 ? 15.830 10.365 3.717 1.00 46.59 87 GLY A C 1
ATOM 684 O O . GLY A 1 87 ? 16.375 10.913 2.760 1.00 46.59 87 GLY A O 1
ATOM 685 N N . VAL A 1 88 ? 15.204 11.075 4.661 1.00 47.59 88 VAL A N 1
ATOM 686 C CA . VAL A 1 88 ? 15.594 12.483 4.854 1.00 47.59 88 VAL A CA 1
ATOM 687 C C . VAL A 1 88 ? 17.015 12.491 5.424 1.00 47.59 88 VAL A C 1
ATOM 689 O O . VAL A 1 88 ? 17.277 11.953 6.496 1.00 47.59 88 VAL A O 1
ATOM 692 N N . THR A 1 89 ? 17.951 13.007 4.631 1.00 43.94 89 THR A N 1
ATOM 693 C CA . THR A 1 89 ? 19.398 13.014 4.884 1.00 43.94 89 THR A CA 1
ATOM 694 C C . THR A 1 89 ? 19.750 13.450 6.310 1.00 43.94 89 THR A C 1
ATOM 696 O O . THR A 1 89 ? 19.301 14.507 6.747 1.00 43.94 89 THR A O 1
ATOM 699 N N . GLY A 1 90 ? 20.600 12.677 6.999 1.00 48.34 90 GLY A N 1
A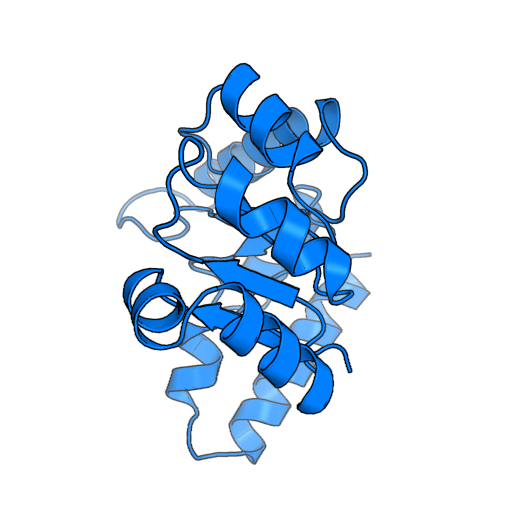TOM 700 C CA . GLY A 1 90 ? 21.216 13.063 8.279 1.00 48.34 90 GLY A CA 1
ATOM 701 C C . GLY A 1 90 ? 20.616 12.449 9.551 1.00 48.34 90 GLY A C 1
ATOM 702 O O . GLY A 1 90 ? 21.043 12.822 10.639 1.00 48.34 90 GLY A O 1
ATOM 703 N N . VAL A 1 91 ? 19.654 11.525 9.447 1.00 53.78 91 VAL A N 1
ATOM 704 C CA . VAL A 1 91 ? 19.075 10.813 10.603 1.00 53.78 91 VAL A CA 1
ATOM 705 C C . VAL A 1 91 ? 19.659 9.399 10.696 1.00 53.78 91 VAL A C 1
ATOM 707 O O . VAL A 1 91 ? 19.681 8.686 9.695 1.00 53.78 91 VAL A O 1
ATOM 710 N N . GLU A 1 92 ? 20.129 8.999 11.882 1.00 57.53 92 GLU A N 1
ATOM 711 C CA . GLU A 1 92 ? 20.657 7.650 12.143 1.00 57.53 92 GLU A CA 1
ATOM 712 C C . GLU A 1 92 ? 19.609 6.552 11.885 1.00 57.53 92 GLU A C 1
ATOM 714 O O . GLU A 1 92 ? 18.423 6.723 12.178 1.00 57.53 92 GLU A O 1
ATOM 719 N N . GLU A 1 93 ? 20.053 5.395 11.384 1.00 61.12 93 GLU A N 1
ATOM 720 C CA . GLU A 1 93 ? 19.192 4.244 11.060 1.00 61.12 93 GLU A CA 1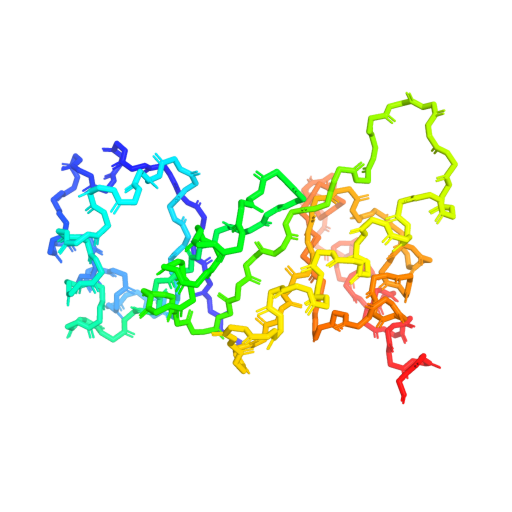
ATOM 721 C C . GLU A 1 93 ? 18.361 3.764 12.265 1.00 61.12 93 GLU A C 1
ATOM 723 O O . GLU A 1 93 ? 17.171 3.484 12.123 1.00 61.12 93 GLU A O 1
ATOM 728 N N . SER A 1 94 ? 18.937 3.789 13.470 1.00 61.50 94 SER A N 1
ATOM 729 C CA . SER A 1 94 ? 18.274 3.422 14.733 1.00 61.50 94 SER A CA 1
ATOM 730 C C . SER A 1 94 ? 17.067 4.314 15.070 1.00 61.50 94 SER A C 1
ATOM 732 O O . SER A 1 94 ? 16.043 3.848 15.575 1.00 61.50 94 SER A O 1
ATOM 734 N N . VAL A 1 95 ? 17.147 5.609 14.753 1.00 60.81 95 VAL A N 1
ATOM 735 C CA . VAL A 1 95 ? 16.057 6.574 14.967 1.00 60.81 95 VAL A CA 1
ATOM 736 C C . VAL A 1 95 ? 14.913 6.313 13.988 1.00 60.81 95 VAL A C 1
ATOM 738 O O . VAL A 1 95 ? 13.742 6.508 14.326 1.00 60.81 95 VAL A O 1
ATOM 741 N N . LEU A 1 96 ? 15.234 5.856 12.778 1.00 65.56 96 LEU A N 1
ATOM 742 C CA . LEU A 1 96 ? 14.245 5.510 11.764 1.00 65.56 96 LEU A CA 1
ATOM 743 C C . LEU A 1 96 ? 13.510 4.212 12.134 1.00 65.56 96 LEU A C 1
ATOM 745 O O . LEU A 1 96 ? 12.283 4.179 12.043 1.00 65.56 96 LEU A O 1
ATOM 749 N N . GLU A 1 97 ? 14.215 3.202 12.653 1.00 70.56 97 GLU A N 1
ATOM 750 C CA . GLU A 1 97 ? 13.608 1.975 13.196 1.00 70.56 97 GLU A CA 1
ATOM 751 C C . GLU A 1 97 ? 12.607 2.271 14.323 1.00 70.56 97 GLU A C 1
ATOM 753 O O . GLU A 1 97 ? 11.466 1.802 14.285 1.00 70.56 97 GLU A O 1
ATOM 758 N N . GLY A 1 98 ? 12.982 3.116 15.292 1.00 76.38 98 GLY A N 1
ATOM 759 C CA . GLY A 1 98 ? 12.096 3.498 16.397 1.00 76.38 98 GLY A CA 1
ATOM 760 C C . GLY A 1 98 ? 10.824 4.225 15.938 1.00 76.38 98 GLY A C 1
ATOM 761 O O . GLY A 1 98 ? 9.735 3.981 16.465 1.00 76.38 98 GLY A O 1
ATOM 762 N N . LYS A 1 99 ? 10.928 5.086 14.916 1.00 80.00 99 LYS A N 1
ATOM 763 C CA . LYS A 1 99 ? 9.773 5.794 14.332 1.00 80.00 99 LYS A CA 1
ATOM 764 C C . LYS A 1 99 ? 8.841 4.860 13.562 1.00 80.00 99 LYS A C 1
ATOM 766 O O . LYS A 1 99 ? 7.619 4.997 13.681 1.00 80.00 99 LYS A O 1
ATOM 771 N N . ILE A 1 100 ? 9.402 3.908 12.813 1.00 85.06 100 ILE A N 1
ATOM 772 C CA . ILE A 1 100 ? 8.631 2.866 12.123 1.00 85.06 100 ILE A CA 1
ATOM 773 C C . ILE A 1 100 ? 7.861 2.050 13.150 1.00 85.06 100 ILE A C 1
ATOM 775 O O . ILE A 1 100 ? 6.637 1.965 13.058 1.00 85.06 100 ILE A O 1
ATOM 779 N N . LYS A 1 101 ? 8.559 1.536 14.170 1.00 90.81 101 LYS A N 1
ATOM 780 C CA . LYS A 1 101 ? 7.947 0.727 15.222 1.00 90.81 101 LYS A CA 1
ATOM 781 C C . LYS A 1 101 ? 6.800 1.470 15.907 1.00 90.81 101 LYS A C 1
ATOM 783 O O . LYS A 1 101 ? 5.709 0.930 16.027 1.00 90.81 101 LYS A O 1
ATOM 788 N N . ASN A 1 102 ? 7.006 2.729 16.296 1.00 92.12 102 ASN A N 1
ATOM 789 C CA . ASN A 1 102 ? 5.953 3.524 16.931 1.00 92.12 102 ASN A CA 1
ATOM 790 C C . ASN A 1 102 ? 4.728 3.714 16.016 1.00 92.12 102 ASN A C 1
ATOM 792 O O . ASN A 1 102 ? 3.589 3.634 16.470 1.00 92.12 102 ASN A O 1
ATOM 796 N N . THR A 1 103 ? 4.943 3.950 14.720 1.00 93.44 103 THR A N 1
ATOM 797 C CA . THR A 1 103 ? 3.840 4.105 13.756 1.00 93.44 103 THR A CA 1
ATOM 798 C C . THR A 1 103 ? 3.074 2.794 13.574 1.00 93.44 103 THR A C 1
ATOM 800 O O . THR A 1 103 ? 1.845 2.809 13.579 1.00 93.44 103 THR A O 1
ATOM 803 N N . ILE A 1 104 ? 3.784 1.666 13.482 1.00 95.12 104 ILE A N 1
ATOM 804 C CA . ILE A 1 104 ? 3.204 0.319 13.412 1.00 95.12 104 ILE A CA 1
ATOM 805 C C . ILE A 1 104 ? 2.401 0.012 14.678 1.00 95.12 104 ILE A C 1
ATOM 807 O O . ILE A 1 104 ? 1.229 -0.341 14.576 1.00 95.12 104 ILE A O 1
ATOM 811 N N . ASP A 1 105 ? 2.984 0.210 15.863 1.00 95.81 105 ASP A N 1
ATOM 812 C CA . ASP A 1 105 ? 2.332 -0.051 17.151 1.00 95.81 105 ASP A CA 1
ATOM 813 C C . ASP A 1 105 ? 1.048 0.781 17.311 1.00 95.81 105 ASP A C 1
ATOM 815 O O . ASP A 1 105 ? 0.050 0.299 17.848 1.00 95.81 105 ASP A O 1
ATOM 819 N N . ARG A 1 106 ? 1.047 2.037 16.844 1.00 96.56 106 ARG A N 1
ATOM 820 C CA . ARG A 1 106 ? -0.144 2.900 16.847 1.00 96.56 106 ARG A CA 1
ATOM 821 C C . ARG A 1 106 ? -1.191 2.424 15.845 1.00 96.56 106 ARG A C 1
ATOM 823 O O . ARG A 1 106 ? -2.348 2.270 16.223 1.00 96.56 106 ARG A O 1
ATOM 830 N N . ALA A 1 107 ? -0.796 2.132 14.606 1.00 96.69 107 ALA A N 1
ATOM 831 C CA . ALA A 1 107 ? -1.711 1.639 13.578 1.00 96.69 107 ALA A CA 1
ATOM 832 C C . ALA A 1 107 ? -2.356 0.302 13.981 1.00 96.69 107 ALA A C 1
ATOM 834 O O . ALA A 1 107 ? -3.567 0.135 13.835 1.00 96.69 107 ALA A O 1
ATOM 835 N N . ARG A 1 108 ? -1.578 -0.614 14.572 1.00 97.06 108 ARG A N 1
ATOM 836 C CA . ARG A 1 108 ? -2.032 -1.939 15.014 1.00 97.06 108 ARG A CA 1
ATOM 837 C C . ARG A 1 108 ? -3.154 -1.881 16.053 1.00 97.06 108 ARG A C 1
ATOM 839 O O . ARG A 1 108 ? -3.997 -2.765 16.081 1.00 97.06 108 ARG A O 1
ATOM 846 N N . LYS A 1 109 ? -3.237 -0.820 16.865 1.00 97.50 109 LYS A N 1
ATOM 847 C CA . LYS A 1 109 ? -4.349 -0.624 17.822 1.00 97.50 109 LYS A CA 1
ATOM 848 C C . LYS A 1 109 ? -5.706 -0.415 17.145 1.00 97.50 109 LYS A C 1
ATOM 850 O O . LYS A 1 109 ? -6.734 -0.469 17.817 1.00 97.50 109 LYS A O 1
ATOM 855 N N . HIS A 1 110 ? -5.718 -0.117 15.849 1.00 97.62 110 HIS A N 1
ATOM 856 C CA . HIS A 1 110 ? -6.919 0.252 15.108 1.00 97.62 110 HIS A CA 1
ATOM 857 C C . HIS A 1 110 ? -7.289 -0.740 14.002 1.00 97.62 110 HIS A C 1
ATOM 859 O O . HIS A 1 110 ? -8.360 -0.588 13.411 1.00 97.62 110 HIS A O 1
ATOM 865 N N . THR A 1 111 ? -6.429 -1.719 13.703 1.00 97.44 111 THR A N 1
ATOM 866 C CA . THR A 1 111 ? -6.628 -2.644 12.585 1.00 97.44 111 THR A CA 1
ATOM 867 C C . THR A 1 111 ? -5.811 -3.926 12.704 1.00 97.44 111 THR A C 1
ATOM 869 O O . THR A 1 111 ? -4.651 -3.909 13.118 1.00 97.44 111 THR A O 1
ATOM 872 N N . ASP A 1 112 ? -6.402 -5.014 12.219 1.00 96.88 112 ASP A N 1
ATOM 873 C CA . ASP A 1 112 ? -5.738 -6.304 12.014 1.00 96.88 112 ASP A CA 1
ATOM 874 C C . ASP A 1 112 ? -5.272 -6.495 10.560 1.00 96.88 112 ASP A C 1
ATOM 876 O O . ASP A 1 112 ? -4.736 -7.544 10.208 1.00 96.88 112 ASP A O 1
ATOM 880 N N . LEU A 1 113 ? -5.467 -5.491 9.693 1.00 98.00 113 LEU A N 1
ATOM 881 C CA . LEU A 1 113 ? -4.954 -5.538 8.325 1.00 98.00 113 LEU A CA 1
ATOM 882 C C . LEU A 1 113 ? -3.418 -5.639 8.324 1.00 98.00 113 LEU A C 1
ATOM 884 O O . LEU A 1 113 ? -2.765 -5.039 9.186 1.00 98.00 113 LEU A O 1
ATOM 888 N N . PRO A 1 114 ? -2.827 -6.313 7.322 1.00 98.00 114 PRO A N 1
ATOM 889 C CA . PRO A 1 114 ? -1.390 -6.273 7.105 1.00 98.00 114 PRO A CA 1
ATOM 890 C C . PRO A 1 114 ? -0.867 -4.831 7.018 1.00 98.00 114 PRO A C 1
ATOM 892 O O . PRO A 1 114 ? -1.425 -3.993 6.303 1.00 98.00 114 PRO A O 1
ATOM 895 N N . LEU A 1 115 ? 0.206 -4.540 7.745 1.00 97.38 115 LEU A N 1
ATOM 896 C CA . LEU A 1 115 ? 0.920 -3.270 7.759 1.00 97.38 115 LEU A CA 1
ATOM 897 C C . LEU A 1 115 ? 2.182 -3.414 6.906 1.00 97.38 115 LEU A C 1
ATOM 899 O O . LEU A 1 115 ? 3.192 -3.968 7.344 1.00 97.38 115 LEU A O 1
ATOM 903 N N . CYS A 1 116 ? 2.119 -2.908 5.677 1.00 95.88 116 CYS A N 1
ATOM 904 C CA . CYS A 1 116 ? 3.225 -2.981 4.730 1.00 95.88 116 CYS A CA 1
ATOM 905 C C . CYS A 1 116 ? 4.033 -1.685 4.772 1.00 95.88 116 CYS A C 1
ATOM 907 O O . CYS A 1 116 ? 3.525 -0.625 4.399 1.00 95.88 116 CYS A O 1
ATOM 909 N N . VAL A 1 117 ? 5.294 -1.758 5.194 1.00 93.81 117 VAL A N 1
ATOM 910 C CA . VAL A 1 117 ? 6.177 -0.587 5.260 1.00 93.81 117 VAL A CA 1
ATOM 911 C C . VAL A 1 117 ? 6.793 -0.314 3.898 1.00 93.81 117 VAL A C 1
ATOM 913 O O . VAL A 1 117 ? 7.413 -1.182 3.290 1.00 93.81 117 VAL A O 1
ATOM 916 N N . GLY A 1 118 ? 6.666 0.916 3.421 1.00 89.38 118 GLY A N 1
ATOM 917 C CA . GLY A 1 118 ? 7.319 1.371 2.202 1.00 89.38 118 GLY A CA 1
ATOM 918 C C . GLY A 1 118 ? 8.001 2.718 2.377 1.00 89.38 118 GLY A C 1
ATOM 919 O O . GLY A 1 118 ? 7.942 3.325 3.444 1.00 89.38 118 GLY A O 1
ATOM 920 N N . PHE A 1 119 ? 8.559 3.200 1.260 1.00 74.75 119 PHE A N 1
ATOM 921 C CA . PHE A 1 119 ? 9.369 4.422 1.150 1.00 74.75 119 PHE A CA 1
ATOM 922 C C . PHE A 1 119 ? 10.768 4.256 1.775 1.00 74.75 119 PHE A C 1
ATOM 924 O O . PHE A 1 119 ? 10.923 3.973 2.955 1.00 74.75 119 PHE A O 1
ATOM 931 N N . GLY A 1 120 ? 11.809 4.376 0.943 1.00 72.69 120 GLY A N 1
ATOM 932 C CA . GLY A 1 120 ? 13.208 4.336 1.390 1.00 72.69 120 GLY A CA 1
ATOM 933 C C . GLY A 1 120 ? 13.869 2.958 1.515 1.00 72.69 120 GLY A C 1
ATOM 934 O O . GLY A 1 120 ? 15.085 2.912 1.677 1.00 72.69 120 GLY A O 1
ATOM 935 N N . ILE A 1 121 ? 13.131 1.851 1.367 1.00 83.69 121 ILE A N 1
ATOM 936 C CA . ILE A 1 121 ? 13.700 0.491 1.391 1.00 83.69 121 ILE A CA 1
ATOM 937 C C . ILE A 1 121 ? 14.467 0.220 0.088 1.00 83.69 121 ILE A C 1
ATOM 939 O O . ILE A 1 121 ? 13.872 0.033 -0.974 1.00 83.69 121 ILE A O 1
ATOM 943 N N . ASN A 1 122 ? 15.797 0.204 0.163 1.00 86.44 122 ASN A N 1
ATOM 944 C CA . ASN A 1 122 ? 16.697 -0.039 -0.966 1.00 86.44 122 ASN A CA 1
ATOM 945 C C . ASN A 1 122 ? 17.722 -1.156 -0.702 1.00 86.44 122 ASN A C 1
ATOM 947 O O . ASN A 1 122 ? 18.492 -1.481 -1.604 1.00 86.44 122 ASN A O 1
ATOM 951 N N . SER A 1 123 ? 17.738 -1.756 0.488 1.00 86.25 123 SER A N 1
ATOM 952 C CA . SER A 1 123 ? 18.632 -2.865 0.833 1.00 86.25 123 SER A CA 1
ATOM 953 C C . SER A 1 123 ? 17.913 -3.955 1.629 1.00 86.25 123 SER A C 1
ATOM 955 O O . SER A 1 123 ? 16.862 -3.714 2.229 1.00 86.25 123 SER A O 1
ATOM 957 N N . ALA A 1 124 ? 18.501 -5.152 1.647 1.00 88.56 124 ALA A N 1
ATOM 958 C CA . ALA A 1 124 ? 18.069 -6.261 2.493 1.00 88.56 124 ALA A CA 1
ATOM 959 C C . ALA A 1 124 ? 18.047 -5.881 3.984 1.00 88.56 124 ALA A C 1
ATOM 961 O O . ALA A 1 124 ? 17.089 -6.184 4.687 1.00 88.56 124 ALA A O 1
ATOM 962 N N . GLN A 1 125 ? 19.051 -5.135 4.452 1.00 86.25 125 GLN A N 1
ATOM 963 C CA . GLN A 1 125 ? 19.146 -4.694 5.845 1.00 86.25 125 GLN A CA 1
ATOM 964 C C . GLN A 1 125 ? 17.967 -3.794 6.233 1.00 86.25 125 GLN A C 1
ATOM 966 O O . GLN A 1 125 ? 17.364 -3.986 7.285 1.00 86.25 125 GLN A O 1
ATOM 971 N N . GLN A 1 126 ? 17.580 -2.857 5.362 1.00 85.31 126 GLN A N 1
ATOM 972 C CA . GLN A 1 126 ? 16.421 -1.992 5.601 1.00 85.31 126 GLN A CA 1
ATOM 973 C C . GLN A 1 126 ? 15.103 -2.776 5.585 1.00 85.31 126 GLN A C 1
ATOM 975 O O . GLN A 1 126 ? 14.203 -2.483 6.372 1.00 85.31 126 GLN A O 1
ATOM 980 N N . ALA A 1 127 ? 14.984 -3.784 4.715 1.00 88.94 127 ALA A N 1
ATOM 981 C CA . ALA A 1 127 ? 13.821 -4.665 4.697 1.00 88.94 127 ALA A CA 1
ATOM 982 C C . ALA A 1 127 ? 13.709 -5.477 6.000 1.00 88.94 127 ALA A C 1
ATOM 984 O O . ALA A 1 127 ? 12.643 -5.507 6.614 1.00 88.94 127 ALA A O 1
ATOM 985 N N . GLN A 1 128 ? 14.816 -6.058 6.471 1.00 88.19 128 GLN A N 1
ATOM 986 C CA . GLN A 1 128 ? 14.883 -6.767 7.752 1.00 88.19 128 GLN A CA 1
ATOM 987 C C . GLN A 1 128 ? 14.561 -5.852 8.937 1.00 88.19 128 GLN A C 1
ATOM 989 O O . GLN A 1 128 ? 13.826 -6.252 9.834 1.00 88.19 128 GLN A O 1
ATOM 994 N N . ALA A 1 129 ? 15.075 -4.621 8.940 1.00 85.94 129 ALA A N 1
ATOM 995 C CA . ALA A 1 129 ? 14.783 -3.629 9.972 1.00 85.94 129 ALA A CA 1
ATOM 996 C C . ALA A 1 129 ? 13.280 -3.314 10.060 1.00 85.94 129 ALA A C 1
ATOM 998 O O . ALA A 1 129 ? 12.713 -3.285 11.152 1.00 85.94 129 ALA A O 1
ATOM 999 N N . ALA A 1 130 ? 12.604 -3.154 8.916 1.00 88.88 130 ALA A N 1
ATOM 1000 C CA . ALA A 1 130 ? 11.158 -2.938 8.879 1.00 88.88 130 ALA A CA 1
ATOM 1001 C C . ALA A 1 130 ? 10.375 -4.135 9.452 1.00 88.88 130 ALA A C 1
ATOM 1003 O O . ALA A 1 130 ? 9.449 -3.941 10.240 1.00 88.88 130 ALA A O 1
ATOM 1004 N N . VAL A 1 131 ? 10.773 -5.364 9.113 1.00 91.25 131 VAL A N 1
ATOM 1005 C CA . VAL A 1 131 ? 10.149 -6.590 9.642 1.00 91.25 131 VAL A CA 1
ATOM 1006 C C . VAL A 1 131 ? 10.387 -6.725 11.148 1.00 91.25 131 VAL A C 1
ATOM 1008 O O . VAL A 1 131 ? 9.439 -6.936 11.898 1.00 91.25 131 VAL A O 1
ATOM 1011 N N . LYS A 1 132 ? 11.617 -6.488 11.628 1.00 88.75 132 LYS A N 1
ATOM 1012 C CA . LYS A 1 132 ? 11.944 -6.455 13.069 1.00 88.75 132 LYS A CA 1
ATOM 1013 C C . LYS A 1 132 ? 11.148 -5.395 13.833 1.00 88.75 132 LYS A C 1
ATOM 1015 O O . LYS A 1 132 ? 10.834 -5.591 15.004 1.00 88.75 132 LYS A O 1
ATOM 1020 N N . ALA A 1 133 ? 10.801 -4.288 13.179 1.00 88.75 133 ALA A N 1
ATOM 1021 C CA . ALA A 1 133 ? 9.942 -3.251 13.742 1.00 88.75 133 ALA A CA 1
ATOM 1022 C C . ALA A 1 133 ? 8.447 -3.639 13.786 1.00 88.75 133 ALA A C 1
ATOM 1024 O O . ALA A 1 133 ? 7.651 -2.882 14.341 1.00 88.75 133 ALA A O 1
ATOM 1025 N N . GLY A 1 134 ? 8.063 -4.803 13.248 1.00 91.81 134 GLY A N 1
ATOM 1026 C CA . GLY A 1 134 ? 6.702 -5.348 13.294 1.00 91.81 134 GLY A CA 1
ATOM 1027 C C . GLY A 1 134 ? 5.900 -5.199 11.998 1.00 91.81 134 GLY A C 1
ATOM 1028 O O . GLY A 1 134 ? 4.672 -5.268 12.042 1.00 91.81 134 GLY A O 1
ATOM 1029 N N . ALA A 1 135 ? 6.556 -4.941 10.861 1.00 93.50 135 ALA A N 1
ATOM 1030 C CA . ALA A 1 135 ? 5.885 -4.888 9.564 1.00 93.50 135 ALA A CA 1
ATOM 1031 C C . ALA A 1 135 ? 5.524 -6.296 9.072 1.00 93.50 135 ALA A C 1
ATOM 1033 O O . ALA A 1 135 ? 6.358 -7.196 9.118 1.00 93.50 135 ALA A O 1
ATOM 1034 N N . ASP A 1 136 ? 4.323 -6.461 8.513 1.00 95.38 136 ASP A N 1
ATOM 1035 C CA . ASP A 1 136 ? 3.897 -7.731 7.898 1.00 95.38 136 ASP A CA 1
ATOM 1036 C C . ASP A 1 136 ? 4.432 -7.888 6.465 1.00 95.38 136 ASP A C 1
ATOM 1038 O O . ASP A 1 136 ? 4.366 -8.960 5.866 1.00 95.38 136 ASP A O 1
ATOM 1042 N N . GLY A 1 137 ? 4.941 -6.800 5.886 1.00 93.31 137 GLY A N 1
ATOM 1043 C CA . GLY A 1 137 ? 5.504 -6.781 4.545 1.00 93.31 137 GLY A CA 1
ATOM 1044 C C . GLY A 1 137 ? 6.271 -5.497 4.257 1.00 93.31 137 GLY A C 1
ATOM 1045 O O . GLY A 1 137 ? 6.164 -4.504 4.980 1.00 93.31 137 GLY A O 1
ATOM 1046 N N . VAL A 1 138 ? 7.038 -5.511 3.167 1.00 92.75 138 VAL A N 1
ATOM 1047 C CA . VAL A 1 138 ? 7.814 -4.355 2.703 1.00 92.75 138 VAL A CA 1
ATOM 1048 C C . VAL A 1 138 ? 7.464 -3.995 1.263 1.00 92.75 138 VAL A C 1
ATOM 1050 O O . VAL A 1 138 ? 7.191 -4.866 0.438 1.00 92.75 138 VAL A O 1
ATOM 1053 N N . ILE A 1 139 ? 7.490 -2.702 0.946 1.00 93.31 139 ILE A N 1
ATOM 1054 C CA . ILE A 1 139 ? 7.203 -2.170 -0.389 1.00 93.31 139 ILE A CA 1
ATOM 1055 C C . ILE A 1 139 ? 8.470 -1.525 -0.953 1.00 93.31 139 ILE A C 1
ATOM 1057 O O . ILE A 1 139 ? 8.953 -0.510 -0.447 1.00 93.31 139 ILE A O 1
ATOM 1061 N N . VAL A 1 140 ? 8.987 -2.105 -2.041 1.00 91.75 140 VAL A N 1
ATOM 1062 C CA . VAL A 1 140 ? 10.232 -1.686 -2.700 1.00 91.75 140 VAL A CA 1
ATOM 1063 C C . VAL A 1 140 ? 9.941 -1.215 -4.123 1.00 91.75 140 VAL A C 1
ATOM 1065 O O . VAL A 1 140 ? 9.624 -2.012 -5.000 1.00 91.75 140 VAL A O 1
ATOM 1068 N N . GLY A 1 1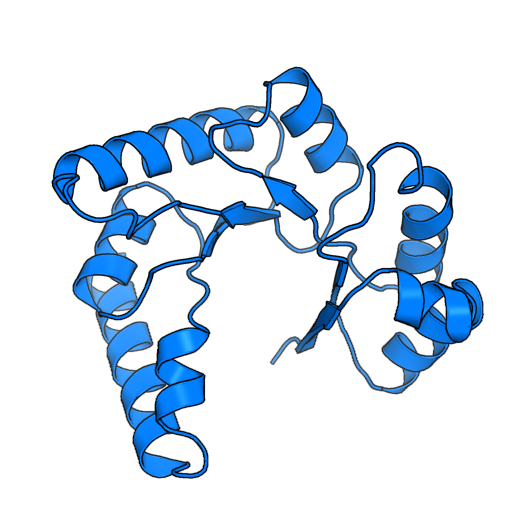41 ? 10.059 0.095 -4.355 1.00 89.88 141 GLY A N 1
ATOM 1069 C CA . GLY A 1 141 ? 9.799 0.718 -5.659 1.00 89.88 141 GLY A CA 1
ATOM 1070 C C . GLY A 1 141 ? 11.070 1.189 -6.364 1.00 89.88 141 GLY A C 1
ATOM 1071 O O . GLY A 1 141 ? 11.459 0.642 -7.394 1.00 89.88 141 GLY A O 1
ATOM 1072 N N . SER A 1 142 ? 11.746 2.193 -5.797 1.00 87.75 142 SER A N 1
ATOM 1073 C CA . SER A 1 142 ? 12.905 2.870 -6.407 1.00 87.75 142 SER A CA 1
ATOM 1074 C C . SER A 1 142 ? 14.022 1.920 -6.828 1.00 87.75 142 SER A C 1
ATOM 1076 O O . SER A 1 142 ? 14.597 2.101 -7.899 1.00 87.75 142 SER A O 1
ATOM 1078 N N . ARG A 1 143 ? 14.321 0.902 -6.014 1.00 89.75 143 ARG A N 1
ATOM 1079 C CA . ARG A 1 143 ? 15.331 -0.113 -6.340 1.00 89.75 143 ARG A CA 1
ATOM 1080 C C . ARG A 1 143 ? 14.939 -0.921 -7.577 1.00 89.75 143 ARG A C 1
ATOM 1082 O O . ARG A 1 143 ? 15.757 -1.070 -8.470 1.00 89.75 143 ARG A O 1
ATOM 1089 N N . ILE A 1 144 ? 13.686 -1.368 -7.664 1.00 92.69 144 ILE A N 1
ATOM 1090 C CA . ILE A 1 144 ? 13.183 -2.135 -8.814 1.00 92.69 144 ILE A CA 1
ATOM 1091 C C . ILE A 1 144 ? 13.205 -1.283 -10.085 1.00 92.69 144 ILE A C 1
ATOM 1093 O O . ILE A 1 144 ? 13.672 -1.741 -11.123 1.00 92.69 144 ILE A O 1
ATOM 1097 N N . VAL A 1 145 ? 12.750 -0.029 -10.000 1.00 92.25 145 VAL A N 1
ATOM 1098 C CA . VAL A 1 145 ? 12.705 0.887 -11.152 1.00 92.25 145 VAL A CA 1
ATOM 1099 C C . VAL A 1 145 ? 14.101 1.166 -11.715 1.00 92.25 145 VAL A C 1
ATOM 1101 O O . VAL A 1 145 ? 14.246 1.251 -12.930 1.00 92.25 145 VAL A O 1
ATOM 1104 N N . LYS A 1 146 ? 15.136 1.261 -10.867 1.00 92.56 146 LYS A N 1
ATOM 1105 C CA . LYS A 1 146 ? 16.530 1.453 -11.314 1.00 92.56 146 LYS A CA 1
ATOM 1106 C C . LYS A 1 146 ? 17.057 0.304 -12.171 1.00 92.56 146 LYS A C 1
ATOM 1108 O O . LYS A 1 146 ? 17.909 0.538 -13.020 1.00 92.56 146 LYS A O 1
ATOM 1113 N N . GLU A 1 147 ? 16.551 -0.906 -11.960 1.00 94.50 147 GLU A N 1
ATOM 1114 C CA . GLU A 1 147 ? 16.974 -2.080 -12.720 1.00 94.50 147 GLU A CA 1
ATOM 1115 C C . GLU A 1 147 ? 16.197 -2.253 -14.031 1.00 94.50 147 GLU A C 1
ATOM 1117 O O . GLU A 1 147 ? 16.569 -3.081 -14.856 1.00 94.50 147 GLU A O 1
ATOM 1122 N N . VAL A 1 148 ? 15.136 -1.476 -14.280 1.00 93.19 148 VAL A N 1
ATOM 1123 C CA . VAL A 1 148 ? 14.384 -1.529 -15.544 1.00 93.19 148 VAL A CA 1
ATOM 1124 C C . VAL A 1 148 ? 15.270 -1.041 -16.705 1.00 93.19 148 VAL A C 1
ATOM 1126 O O . VAL A 1 148 ? 15.899 0.010 -16.584 1.00 93.19 148 VAL A O 1
ATOM 1129 N N . PRO A 1 149 ? 15.302 -1.737 -17.864 1.00 95.12 149 PRO A N 1
ATOM 1130 C CA . PRO A 1 149 ? 14.475 -2.889 -18.254 1.00 95.12 149 PRO A CA 1
ATOM 1131 C C . PRO A 1 149 ? 15.108 -4.274 -18.003 1.00 95.12 149 PRO A C 1
ATOM 1133 O O . PRO A 1 149 ? 14.598 -5.276 -18.512 1.00 95.12 149 PRO A O 1
ATOM 1136 N N . ASP A 1 150 ? 16.207 -4.367 -17.257 1.00 96.81 150 ASP A N 1
ATOM 1137 C CA . ASP A 1 150 ? 16.933 -5.614 -17.008 1.00 96.81 150 ASP A CA 1
ATOM 1138 C C . ASP A 1 150 ? 16.163 -6.555 -16.066 1.00 96.81 150 ASP A C 1
ATOM 1140 O O . ASP A 1 150 ? 16.265 -6.525 -14.837 1.00 96.81 150 ASP A O 1
ATOM 1144 N N . ARG A 1 151 ? 15.399 -7.464 -16.676 1.00 95.25 151 ARG A N 1
ATOM 1145 C CA . ARG A 1 151 ? 14.593 -8.463 -15.962 1.00 95.25 151 ARG A CA 1
ATOM 1146 C C . ARG A 1 151 ? 15.421 -9.382 -15.066 1.00 95.25 151 ARG A C 1
ATOM 1148 O O . ARG A 1 151 ? 14.898 -9.833 -14.050 1.00 95.25 151 ARG A O 1
ATOM 1155 N N . LYS A 1 152 ? 16.677 -9.681 -15.423 1.00 96.31 152 LYS A N 1
ATOM 1156 C CA . LYS A 1 152 ? 17.524 -10.566 -14.610 1.00 96.31 152 LYS A CA 1
ATOM 1157 C C . LYS A 1 152 ? 17.913 -9.869 -13.315 1.00 96.31 152 LYS A C 1
ATOM 1159 O O . LYS A 1 152 ? 17.810 -10.472 -12.254 1.00 96.31 152 LYS A O 1
ATOM 1164 N N . LYS A 1 153 ? 18.289 -8.591 -13.390 1.00 95.06 153 LYS A N 1
ATOM 1165 C CA . LYS A 1 153 ? 18.597 -7.796 -12.195 1.00 95.06 153 LYS A CA 1
ATOM 1166 C C . LYS A 1 153 ? 17.379 -7.591 -11.305 1.00 95.06 153 LYS A C 1
ATOM 1168 O O . LYS A 1 153 ? 17.496 -7.745 -10.095 1.00 95.06 153 LYS A O 1
ATOM 1173 N N . ILE A 1 154 ? 16.205 -7.340 -11.890 1.00 94.69 154 ILE A N 1
ATOM 1174 C CA . ILE A 1 154 ? 14.947 -7.269 -11.129 1.00 94.69 154 ILE A CA 1
ATOM 1175 C C . ILE A 1 154 ? 14.704 -8.576 -10.359 1.00 94.69 154 ILE A C 1
ATOM 1177 O O . ILE A 1 154 ? 14.421 -8.530 -9.165 1.00 94.69 154 ILE A O 1
ATOM 1181 N N . ALA A 1 155 ? 14.858 -9.734 -11.014 1.00 94.44 155 ALA A N 1
ATOM 1182 C CA . ALA A 1 155 ? 14.677 -11.033 -10.366 1.00 94.44 155 ALA A CA 1
ATOM 1183 C C . ALA A 1 155 ? 15.664 -11.250 -9.205 1.00 94.44 155 ALA A C 1
ATOM 1185 O O . ALA A 1 155 ? 15.237 -11.653 -8.127 1.00 94.44 155 ALA A O 1
ATOM 1186 N N . LEU A 1 156 ? 16.943 -10.908 -9.396 1.00 94.38 156 LEU A N 1
ATOM 1187 C CA . LEU A 1 156 ? 17.968 -11.002 -8.349 1.00 94.38 156 LEU A CA 1
ATOM 1188 C C . LEU A 1 156 ? 17.648 -10.113 -7.142 1.00 94.38 156 LEU A C 1
ATOM 1190 O O . LEU A 1 156 ? 17.778 -10.553 -6.006 1.00 94.38 156 LEU A O 1
ATOM 1194 N N . VAL A 1 157 ? 17.184 -8.880 -7.373 1.00 92.56 157 VAL A N 1
ATOM 1195 C CA . VAL A 1 157 ? 16.767 -7.978 -6.288 1.00 92.56 157 VAL A CA 1
ATOM 1196 C C . VAL A 1 157 ? 15.592 -8.563 -5.505 1.00 92.56 157 VAL A C 1
ATOM 1198 O O . VAL A 1 157 ? 15.588 -8.506 -4.277 1.00 92.56 157 VAL A O 1
ATOM 1201 N N . CYS A 1 158 ? 14.594 -9.121 -6.194 1.00 92.25 158 CYS A N 1
ATOM 1202 C CA . CYS A 1 158 ? 13.463 -9.769 -5.535 1.00 92.25 158 CYS A CA 1
ATOM 1203 C C . CYS A 1 158 ? 13.907 -10.982 -4.705 1.00 92.25 158 CYS A C 1
ATOM 1205 O O . CYS A 1 158 ? 13.483 -11.106 -3.561 1.00 92.25 158 CYS A O 1
ATOM 1207 N N . GLU A 1 159 ? 14.769 -11.842 -5.248 1.00 93.19 159 GLU A N 1
ATOM 1208 C CA . GLU A 1 159 ? 15.284 -13.027 -4.553 1.00 93.19 159 GLU A CA 1
ATOM 1209 C C . GLU A 1 159 ? 16.107 -12.657 -3.313 1.00 93.19 159 GLU A C 1
ATOM 1211 O O . GLU A 1 159 ? 15.871 -13.207 -2.236 1.00 93.19 159 GLU A O 1
ATOM 1216 N N . GLU A 1 160 ? 17.005 -11.675 -3.430 1.00 92.81 160 GLU A N 1
ATOM 1217 C CA . GLU A 1 160 ? 17.797 -11.148 -2.314 1.00 92.81 160 GLU A CA 1
ATOM 1218 C C . GLU A 1 160 ? 16.890 -10.638 -1.184 1.00 92.81 160 GLU A C 1
ATOM 1220 O O . GLU A 1 160 ? 17.040 -11.034 -0.027 1.00 92.81 160 GLU A O 1
ATOM 1225 N N . LEU A 1 161 ? 15.916 -9.783 -1.516 1.00 90.44 161 LEU A N 1
ATOM 1226 C CA . LEU A 1 161 ? 15.003 -9.201 -0.532 1.00 90.44 161 LEU A CA 1
ATOM 1227 C C . LEU A 1 161 ? 14.122 -10.271 0.117 1.00 90.44 161 LEU A C 1
ATOM 1229 O O . LEU A 1 161 ? 14.006 -10.301 1.342 1.00 90.44 161 LEU A O 1
ATOM 1233 N N . CYS A 1 162 ? 13.540 -11.173 -0.675 1.00 89.25 162 CYS A N 1
ATOM 1234 C CA . CYS A 1 162 ? 12.716 -12.259 -0.154 1.00 89.25 162 CYS A CA 1
ATOM 1235 C C . CYS A 1 162 ? 13.517 -13.171 0.778 1.00 89.25 162 CYS A C 1
ATOM 1237 O O . CYS A 1 162 ? 13.041 -13.459 1.873 1.00 89.25 162 CYS A O 1
ATOM 1239 N N . THR A 1 163 ? 14.725 -13.582 0.392 1.00 90.06 163 THR A N 1
ATOM 1240 C CA . THR A 1 163 ? 15.581 -14.442 1.227 1.00 90.06 163 THR A CA 1
ATOM 1241 C C . THR A 1 163 ? 15.912 -13.751 2.546 1.00 90.06 163 THR A C 1
ATOM 1243 O O . THR A 1 163 ? 15.699 -14.321 3.613 1.00 90.06 163 THR A O 1
ATOM 1246 N N . SER A 1 164 ? 16.303 -12.473 2.487 1.00 86.44 164 SER A N 1
ATOM 1247 C CA . SER A 1 164 ? 16.687 -11.714 3.681 1.00 86.44 164 SER A CA 1
ATOM 1248 C C . SER A 1 164 ? 15.573 -11.596 4.732 1.00 86.44 164 SER A C 1
ATOM 1250 O O . SER A 1 164 ? 15.855 -11.606 5.930 1.00 86.44 164 SER A O 1
ATOM 1252 N N . ILE A 1 165 ? 14.310 -11.502 4.303 1.00 85.38 165 ILE A N 1
ATOM 1253 C CA . ILE A 1 165 ? 13.148 -11.396 5.196 1.00 85.38 165 ILE A CA 1
ATOM 1254 C C . ILE A 1 165 ? 12.828 -12.745 5.855 1.00 85.38 165 ILE A C 1
ATOM 1256 O O . ILE A 1 165 ? 12.562 -12.787 7.057 1.00 85.38 165 ILE A O 1
ATOM 1260 N N . HIS A 1 166 ? 12.896 -13.846 5.099 1.00 80.94 166 HIS A N 1
ATOM 1261 C CA . HIS A 1 166 ? 12.604 -15.185 5.625 1.00 80.94 166 HIS A CA 1
ATOM 1262 C C . HIS A 1 166 ? 13.649 -15.664 6.639 1.00 80.94 166 HIS A C 1
ATOM 1264 O O . HIS A 1 166 ? 13.295 -16.372 7.568 1.00 80.94 166 HIS A O 1
ATOM 1270 N N . GLU A 1 167 ? 14.912 -15.250 6.517 1.00 72.44 167 GLU A N 1
ATOM 1271 C CA . GLU A 1 167 ? 15.960 -15.581 7.499 1.00 72.44 167 GLU A CA 1
ATOM 1272 C C . GLU A 1 167 ? 15.774 -14.886 8.862 1.00 72.44 167 GLU A C 1
ATOM 1274 O O . GLU A 1 167 ? 16.432 -15.246 9.836 1.00 72.44 167 GLU A O 1
ATOM 1279 N N . THR A 1 168 ? 14.903 -13.873 8.939 1.00 59.41 168 THR A N 1
ATOM 1280 C CA . THR A 1 168 ? 14.670 -13.055 10.146 1.00 59.41 168 THR A CA 1
ATOM 1281 C C . THR A 1 168 ? 13.330 -13.367 10.833 1.00 59.41 168 THR A C 1
ATOM 1283 O O . THR A 1 168 ? 13.070 -12.831 11.911 1.00 59.41 168 THR A O 1
ATOM 1286 N N . SER A 1 169 ? 12.485 -14.198 10.211 1.00 53.03 169 SE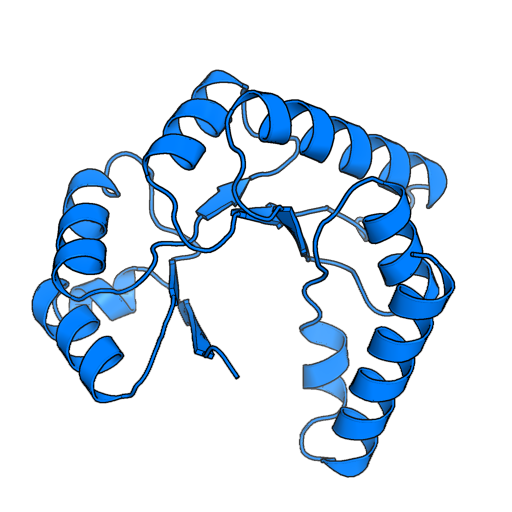R A N 1
ATOM 1287 C CA . SER A 1 169 ? 11.134 -14.559 10.681 1.00 53.03 169 SER A CA 1
ATOM 1288 C C . SER A 1 169 ? 11.136 -15.907 11.397 1.00 53.03 169 SER A C 1
ATOM 1290 O O . SER A 1 169 ? 10.416 -16.028 12.411 1.00 53.03 169 SER A O 1
#

Sequence (169 aa):
IPIGLLIYFNLVLQRGIDKFYRECKEAGVNSVLIADLPLEHAKEVVPIAKKHGIAPVFIVSELSSDERMQNISKMSDGYLYVVSYLGVTGVEESVLEGKIKNTIDRARKHTDLPLCVGFGINSAQQAQAAVKAGADGVIVGSRIVKEVPDRKKIALVCEELCTSIHETS

pLDDT: mean 90.27, std 11.88, range [43.94, 98.69]

Foldseek 3Di:
DAAEEEEAVVVCVVCDQLNVLLVCLVVRHAEYEHAPDDLVCLVVRQVSNVVSNYFYEYEDELPQDLVRLLSNQVSGDQAYEYEFQQDPPDDDPVVSLVRLLVRCVSSVVRHPGAYEYEDNPQALVSQLSNVVSPHPYYDDDPNLVVCPPPPVSNVVSVVRNVVSNVVND

Mean predicted aligned error: 4.74 Å